Protein AF-A0A2W6W7S1-F1 (afdb_monomer_lite)

Foldseek 3Di:
DPDQDQWDWDWDQDPVQKIKIWIKGAHQAFKKKKKWKWKDWPDTDIDIDIDTHHHGDMDTTDMDIDRNVTKMKIKMWMQIPPPGIDIDMDID

pLDDT: mean 91.94, std 9.78, range [39.38, 98.0]

Sequence (92 aa):
MHEGHAVRLETTTGEDGQVRLSVIGLASARTAISYVLDVTGGSRLRQSGHALLEPGRQATLCTITIDGDRPWTAEIEVRQDGQGSYRITQAG

Structure (mmCIF, N/CA/C/O backbone):
data_AF-A0A2W6W7S1-F1
#
_entry.id   AF-A0A2W6W7S1-F1
#
loop_
_atom_site.group_PDB
_atom_site.id
_atom_site.type_symbol
_atom_site.label_atom_id
_atom_site.label_alt_id
_atom_site.label_comp_id
_atom_site.label_asym_id
_atom_site.label_entity_id
_atom_site.label_seq_id
_atom_site.pdbx_PDB_ins_code
_atom_site.Cartn_x
_atom_site.Cartn_y
_atom_site.Cartn_z
_atom_site.occupancy
_atom_site.B_iso_or_equiv
_atom_site.auth_seq_id
_atom_site.auth_comp_id
_atom_site.auth_asym_id
_atom_site.auth_atom_id
_atom_site.pdbx_PDB_model_num
ATOM 1 N N . MET A 1 1 ? -8.147 16.551 7.762 1.00 39.38 1 MET A N 1
ATOM 2 C CA . MET A 1 1 ? -8.845 15.262 7.928 1.00 39.38 1 MET A CA 1
ATOM 3 C C . MET A 1 1 ? -8.544 14.461 6.674 1.00 39.38 1 MET A C 1
ATOM 5 O O . MET A 1 1 ? -9.140 14.757 5.653 1.00 39.38 1 MET A O 1
ATOM 9 N N . HIS A 1 2 ? -7.520 13.602 6.690 1.00 43.25 2 HIS A N 1
ATOM 10 C CA . HIS A 1 2 ? -7.276 12.709 5.552 1.00 43.25 2 HIS A CA 1
ATOM 11 C C . HIS A 1 2 ? -8.289 11.564 5.631 1.00 43.25 2 HIS A C 1
ATOM 13 O O . HIS A 1 2 ? -8.575 11.072 6.721 1.00 43.25 2 HIS A O 1
ATOM 19 N N . GLU A 1 3 ? -8.890 11.269 4.487 1.00 53.75 3 GLU A N 1
ATOM 20 C CA . GLU A 1 3 ? -10.072 10.436 4.276 1.00 53.75 3 GLU A CA 1
ATOM 21 C C . GLU A 1 3 ? -9.975 9.048 4.926 1.00 53.75 3 GLU A C 1
ATOM 23 O O . GLU A 1 3 ? -8.893 8.479 5.052 1.00 53.75 3 GLU A O 1
ATOM 28 N N . GLY A 1 4 ? -11.126 8.513 5.351 1.00 72.25 4 GLY A N 1
ATOM 29 C CA . GLY A 1 4 ? -11.285 7.294 6.156 1.00 72.25 4 GLY A CA 1
ATOM 30 C C . GLY A 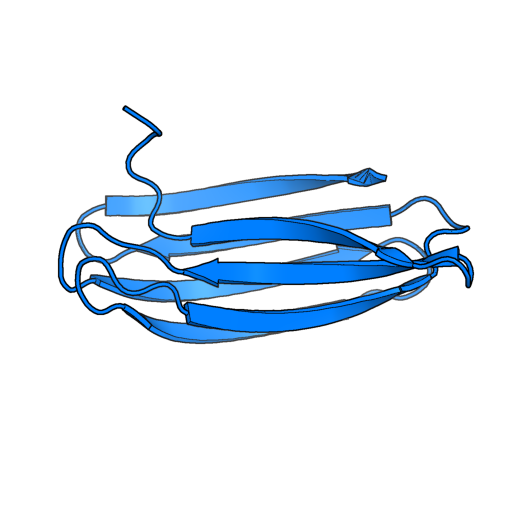1 4 ? -10.923 5.969 5.474 1.00 72.25 4 GLY A C 1
ATOM 31 O O . GLY A 1 4 ? -11.619 4.983 5.681 1.00 72.25 4 GLY A O 1
ATOM 32 N N . HIS A 1 5 ? -9.875 5.923 4.654 1.00 88.88 5 HIS A N 1
ATOM 33 C CA . HIS A 1 5 ? -9.321 4.684 4.112 1.00 88.88 5 HIS A CA 1
ATOM 34 C C . HIS A 1 5 ? -8.210 4.169 5.025 1.00 88.88 5 HIS A C 1
ATOM 36 O O . HIS A 1 5 ? -7.211 4.850 5.251 1.00 88.88 5 HIS A O 1
ATOM 42 N N . ALA A 1 6 ? -8.362 2.942 5.525 1.00 93.06 6 ALA A N 1
ATOM 43 C CA . ALA A 1 6 ? -7.397 2.341 6.4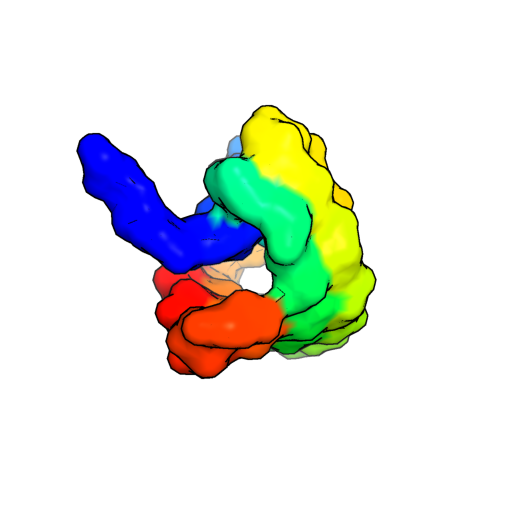42 1.00 93.06 6 ALA A CA 1
ATOM 44 C C . ALA A 1 6 ? -6.089 1.883 5.772 1.00 93.06 6 ALA A C 1
ATOM 46 O O . ALA A 1 6 ? -5.169 1.432 6.449 1.00 93.06 6 ALA A O 1
ATOM 47 N N . VAL A 1 7 ? -6.008 1.948 4.444 1.00 95.88 7 VAL A N 1
ATOM 48 C CA . VAL A 1 7 ? -4.866 1.499 3.641 1.00 95.88 7 VAL A CA 1
ATOM 49 C C . VAL A 1 7 ? -4.529 2.556 2.605 1.00 95.88 7 VAL A C 1
ATOM 51 O O . VAL A 1 7 ? -5.432 3.099 1.972 1.00 95.88 7 VAL A O 1
ATOM 54 N N . ARG A 1 8 ? -3.233 2.785 2.395 1.00 95.50 8 ARG A N 1
ATOM 55 C CA . ARG A 1 8 ? -2.676 3.617 1.326 1.00 95.50 8 ARG A CA 1
ATOM 56 C C . ARG A 1 8 ? -1.498 2.923 0.646 1.00 95.50 8 ARG A C 1
ATOM 58 O O . ARG A 1 8 ? -0.874 2.037 1.231 1.00 95.50 8 ARG A O 1
ATOM 65 N N . LEU A 1 9 ? -1.188 3.352 -0.572 1.00 95.38 9 LEU A N 1
ATOM 66 C CA . LEU A 1 9 ? 0.051 2.993 -1.257 1.00 95.38 9 LEU A CA 1
ATOM 67 C C . LEU A 1 9 ? 1.091 4.088 -1.028 1.00 95.38 9 LEU A C 1
ATOM 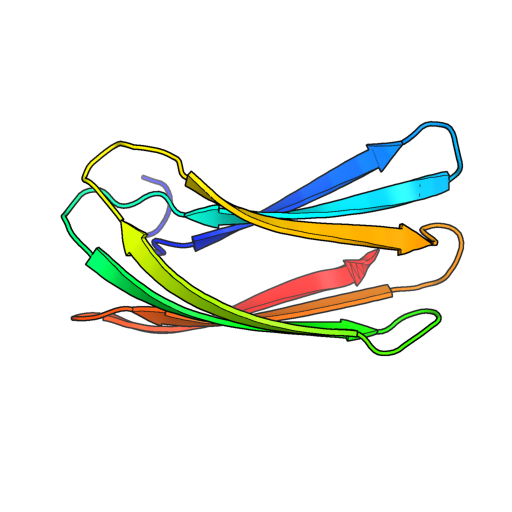69 O O . LEU A 1 9 ? 0.793 5.274 -1.146 1.00 95.38 9 LEU A O 1
ATOM 73 N N . GLU A 1 10 ? 2.305 3.679 -0.684 1.00 95.81 10 GLU A N 1
ATOM 74 C CA . GLU A 1 10 ? 3.486 4.533 -0.684 1.00 95.81 10 GLU A CA 1
ATOM 75 C C . GLU A 1 10 ? 4.451 4.076 -1.769 1.00 95.81 10 GLU A C 1
ATOM 77 O O . GLU A 1 10 ? 4.562 2.886 -2.073 1.00 95.81 10 GLU A O 1
ATOM 82 N N . THR A 1 11 ? 5.167 5.032 -2.349 1.00 94.50 11 THR A N 1
ATOM 83 C CA . THR A 1 11 ? 6.146 4.772 -3.401 1.00 94.50 11 THR A CA 1
ATOM 84 C C . THR A 1 11 ? 7.430 5.504 -3.097 1.00 94.50 11 THR A C 1
ATOM 86 O O . THR A 1 11 ? 7.419 6.667 -2.696 1.00 94.50 11 THR A O 1
ATOM 89 N N . THR A 1 12 ? 8.547 4.818 -3.286 1.00 94.62 12 THR A N 1
ATOM 90 C CA . THR A 1 12 ? 9.874 5.408 -3.156 1.00 94.62 12 THR A CA 1
ATOM 91 C C . THR A 1 12 ? 10.722 4.947 -4.325 1.00 94.62 12 THR A C 1
ATOM 93 O O . THR A 1 12 ? 10.893 3.745 -4.525 1.00 94.62 12 THR A O 1
ATOM 96 N N . THR A 1 13 ? 11.244 5.899 -5.090 1.00 91.44 13 THR A N 1
ATOM 97 C CA . THR A 1 13 ? 12.194 5.629 -6.169 1.00 91.44 13 THR A CA 1
ATOM 98 C C . THR A 1 13 ? 13.598 5.600 -5.577 1.00 91.44 13 THR A C 1
ATOM 100 O O . THR A 1 13 ? 14.004 6.548 -4.905 1.00 91.44 13 THR A O 1
ATOM 103 N N . GLY A 1 14 ? 14.305 4.489 -5.766 1.00 86.94 14 GLY A N 1
ATOM 104 C CA . GLY A 1 14 ? 15.715 4.359 -5.416 1.00 86.94 14 GLY A CA 1
ATOM 105 C C . GLY A 1 14 ? 16.620 4.950 -6.496 1.00 86.94 14 GLY A C 1
ATOM 106 O O . GLY A 1 14 ? 16.195 5.157 -7.630 1.00 86.94 14 GLY A O 1
ATOM 107 N N . GLU A 1 15 ? 17.884 5.193 -6.150 1.00 86.38 15 GLU A N 1
ATOM 108 C CA . GLU A 1 15 ? 18.887 5.729 -7.085 1.00 86.38 15 GLU A CA 1
ATOM 109 C C . GLU A 1 15 ? 19.221 4.744 -8.222 1.00 86.38 15 GLU A C 1
ATOM 111 O O . GLU A 1 15 ? 19.633 5.164 -9.298 1.00 86.38 15 GLU A O 1
ATOM 116 N N . ASP A 1 16 ? 18.960 3.448 -8.024 1.00 86.69 16 ASP A N 1
ATOM 117 C CA . ASP A 1 16 ? 19.202 2.373 -8.998 1.00 86.69 16 ASP A CA 1
ATOM 118 C C . ASP A 1 16 ? 18.080 2.204 -10.049 1.00 86.69 16 ASP A C 1
ATOM 120 O O . ASP A 1 16 ? 17.980 1.147 -10.671 1.00 86.69 16 ASP A O 1
ATOM 124 N N . GLY A 1 17 ? 17.165 3.172 -10.189 1.00 87.44 17 GLY A N 1
ATOM 125 C CA . GLY A 1 17 ? 16.007 3.082 -11.101 1.00 87.44 17 GLY A CA 1
ATOM 126 C C . GLY A 1 17 ? 14.888 2.146 -10.618 1.00 87.44 17 GLY A C 1
ATOM 127 O O . GLY A 1 17 ? 13.848 2.003 -11.257 1.00 87.44 17 GLY A O 1
ATOM 128 N N . GLN A 1 18 ? 15.053 1.517 -9.451 1.00 92.19 18 GLN A N 1
ATOM 129 C CA . GLN A 1 18 ? 14.030 0.662 -8.853 1.00 92.19 18 GLN A CA 1
ATOM 130 C C . GLN A 1 18 ? 12.967 1.480 -8.121 1.00 92.19 18 GLN A C 1
ATOM 132 O O . GLN A 1 18 ? 13.269 2.415 -7.378 1.00 92.19 18 GLN A O 1
ATOM 137 N N . VAL A 1 19 ? 11.712 1.063 -8.248 1.00 93.75 19 VAL A N 1
ATOM 138 C CA . VAL A 1 19 ? 10.588 1.635 -7.508 1.00 93.75 19 VAL A CA 1
ATOM 139 C C . VAL A 1 19 ? 10.133 0.649 -6.440 1.00 93.75 19 VAL A C 1
ATOM 141 O O . VAL A 1 19 ? 9.760 -0.490 -6.725 1.00 93.75 19 VAL A O 1
ATOM 144 N N . ARG A 1 20 ? 10.140 1.094 -5.183 1.00 95.06 20 ARG A N 1
ATOM 145 C CA . ARG A 1 20 ? 9.578 0.355 -4.053 1.00 95.06 20 ARG A CA 1
ATOM 146 C C . ARG A 1 20 ? 8.143 0.804 -3.812 1.00 95.06 20 ARG A C 1
ATOM 148 O O . ARG A 1 20 ? 7.911 1.960 -3.467 1.00 95.06 20 ARG A O 1
ATOM 155 N N . LEU A 1 21 ? 7.201 -0.128 -3.918 1.00 95.38 21 LEU A N 1
ATOM 156 C CA . LEU A 1 21 ? 5.799 0.064 -3.555 1.00 95.38 21 LEU A CA 1
ATOM 157 C C . LEU A 1 21 ? 5.536 -0.579 -2.196 1.00 95.38 21 LEU A C 1
ATOM 159 O O . LEU A 1 21 ? 5.864 -1.748 -1.983 1.00 95.38 21 LEU A O 1
ATOM 163 N N . SER A 1 22 ? 4.932 0.175 -1.281 1.00 96.75 22 SER A N 1
ATOM 164 C CA . SER A 1 22 ? 4.558 -0.311 0.048 1.00 96.75 22 SER A CA 1
ATOM 165 C C . SER A 1 22 ? 3.068 -0.128 0.292 1.00 96.75 22 SER A C 1
ATOM 167 O O . SER A 1 22 ? 2.532 0.967 0.145 1.00 96.75 22 SER A O 1
ATOM 169 N N . VAL A 1 23 ? 2.400 -1.204 0.697 1.00 97.31 23 VAL A N 1
ATOM 170 C CA . VAL A 1 23 ? 1.016 -1.159 1.169 1.00 97.31 23 VAL A CA 1
ATOM 171 C C . VAL A 1 23 ? 1.049 -0.844 2.656 1.00 97.31 23 VAL A C 1
ATOM 173 O O . VAL A 1 23 ? 1.538 -1.649 3.452 1.00 97.31 23 VAL A O 1
ATOM 176 N N . ILE A 1 24 ? 0.538 0.321 3.034 1.00 97.62 24 ILE A N 1
ATOM 177 C CA . ILE A 1 24 ? 0.581 0.820 4.406 1.00 97.62 24 ILE A CA 1
ATOM 178 C C . ILE A 1 24 ? -0.819 0.824 4.992 1.00 97.62 24 ILE A C 1
ATOM 180 O O . ILE A 1 24 ? -1.710 1.483 4.463 1.00 97.62 24 ILE A O 1
ATOM 184 N N . GLY A 1 25 ? -0.996 0.114 6.101 1.00 96.56 25 GLY A N 1
ATOM 185 C CA . GLY A 1 25 ? -2.202 0.145 6.915 1.00 96.56 25 GLY A CA 1
ATOM 186 C C . GLY A 1 25 ? -2.079 1.149 8.060 1.00 96.56 25 GLY A C 1
ATOM 187 O O . GLY A 1 25 ? -1.082 1.147 8.782 1.00 96.56 25 GLY A O 1
ATOM 188 N N . LEU A 1 26 ? -3.093 1.988 8.245 1.00 95.69 26 LEU A N 1
ATOM 189 C CA . LEU A 1 26 ? -3.266 2.870 9.396 1.00 95.69 26 LEU A CA 1
ATOM 190 C C . LEU A 1 26 ? -4.760 3.143 9.586 1.00 95.69 26 LEU A C 1
ATOM 192 O O . LEU A 1 26 ? -5.405 3.690 8.698 1.00 95.69 26 LEU A O 1
ATOM 196 N N . ALA A 1 27 ? -5.302 2.806 10.754 1.00 93.50 27 ALA A N 1
ATOM 197 C CA . ALA A 1 27 ? -6.711 3.014 11.073 1.00 93.50 27 ALA A CA 1
ATOM 198 C C . ALA A 1 27 ? -6.874 3.772 12.397 1.00 93.50 27 ALA A C 1
ATOM 200 O O . ALA A 1 27 ? -6.063 3.630 13.311 1.00 93.50 27 ALA A O 1
ATOM 201 N N . SER A 1 28 ? -7.940 4.566 12.526 1.00 91.50 28 SER A N 1
ATOM 202 C CA . SER A 1 28 ? -8.291 5.246 13.787 1.00 91.50 28 SER A CA 1
ATOM 203 C C . SER A 1 28 ? -8.986 4.328 14.798 1.00 91.50 28 SER A C 1
ATOM 205 O O . SER A 1 28 ? -9.101 4.680 15.968 1.00 91.50 28 SER A O 1
ATOM 207 N N . ALA A 1 29 ? -9.444 3.160 14.353 1.00 92.56 29 ALA A N 1
ATOM 208 C CA . ALA A 1 29 ? -10.077 2.128 15.162 1.00 92.56 29 ALA A CA 1
ATOM 209 C C . ALA A 1 29 ? -9.485 0.759 14.805 1.00 92.56 29 ALA A C 1
ATOM 211 O O . ALA A 1 29 ? -8.721 0.633 13.847 1.00 92.56 29 ALA A O 1
ATOM 212 N N . ARG A 1 30 ? -9.823 -0.264 15.595 1.00 94.81 30 ARG A N 1
ATOM 213 C CA . ARG A 1 30 ? -9.389 -1.631 15.321 1.00 94.81 30 ARG A CA 1
ATOM 214 C C . ARG A 1 30 ? -10.159 -2.150 14.115 1.00 94.81 30 ARG A C 1
ATOM 216 O O . ARG A 1 30 ? -11.374 -2.307 14.202 1.00 94.81 30 ARG A O 1
ATOM 223 N N . THR A 1 31 ? -9.457 -2.421 13.021 1.00 95.31 31 THR A N 1
ATOM 224 C CA . THR A 1 31 ? -10.097 -2.668 11.725 1.00 95.31 31 THR A CA 1
ATOM 225 C C . THR A 1 31 ? -9.492 -3.886 11.051 1.00 95.31 31 THR A C 1
ATOM 227 O O . THR A 1 31 ? -8.289 -3.932 10.791 1.00 95.31 31 THR A O 1
ATOM 230 N N . ALA A 1 32 ? -10.330 -4.878 10.752 1.00 96.94 32 ALA A N 1
ATOM 231 C CA . ALA A 1 32 ? -9.933 -5.997 9.912 1.00 96.94 32 ALA A CA 1
ATOM 232 C C . ALA A 1 32 ? -9.961 -5.569 8.442 1.00 96.94 32 ALA A C 1
ATOM 234 O O . ALA A 1 32 ? -10.914 -4.937 7.978 1.00 96.94 32 ALA A O 1
ATOM 235 N N . ILE A 1 33 ? -8.912 -5.924 7.710 1.00 97.25 33 ILE A N 1
ATOM 236 C CA . ILE A 1 33 ? -8.804 -5.656 6.282 1.00 97.25 33 ILE A CA 1
ATOM 237 C C . ILE A 1 33 ? -8.377 -6.907 5.518 1.00 97.25 33 ILE A C 1
ATOM 239 O O . ILE A 1 33 ? -7.659 -7.774 6.023 1.00 97.25 33 ILE A O 1
ATOM 243 N N . SER A 1 34 ? -8.763 -6.955 4.251 1.00 97.69 34 SER A N 1
ATOM 244 C CA . SER A 1 34 ? -8.117 -7.796 3.248 1.00 97.69 34 SER A CA 1
ATOM 245 C C . SER A 1 34 ? -7.826 -6.964 2.012 1.00 97.69 34 SER A C 1
ATOM 247 O O . SER A 1 34 ? -8.538 -6.001 1.733 1.00 97.69 34 SER A O 1
ATOM 249 N N . TYR A 1 35 ? -6.763 -7.295 1.293 1.00 97.56 35 TYR A N 1
ATOM 250 C CA . TYR A 1 35 ? -6.379 -6.557 0.100 1.00 97.56 35 TYR A CA 1
ATOM 251 C C . TYR A 1 35 ? -5.839 -7.473 -0.989 1.00 97.56 35 TYR A C 1
ATOM 253 O O . TYR A 1 35 ? -5.320 -8.559 -0.716 1.00 97.56 35 TYR A O 1
ATOM 261 N N . VAL A 1 36 ? -5.940 -6.995 -2.22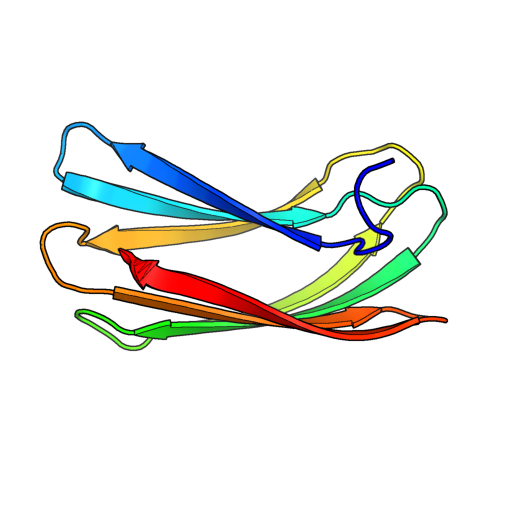5 1.00 98.00 36 VAL A N 1
ATOM 262 C CA . VAL A 1 36 ? -5.307 -7.568 -3.409 1.00 98.00 36 VAL A CA 1
ATOM 263 C C . VAL A 1 36 ? -4.604 -6.440 -4.150 1.00 98.00 36 VAL A C 1
ATOM 265 O O . VAL A 1 36 ? -5.251 -5.484 -4.556 1.00 98.00 36 VAL A O 1
ATOM 268 N N . LEU A 1 37 ? -3.290 -6.554 -4.293 1.00 97.56 37 LEU A N 1
ATOM 269 C CA . LEU A 1 37 ? -2.422 -5.674 -5.060 1.00 97.56 37 LEU A CA 1
ATOM 270 C C . LEU A 1 37 ? -2.064 -6.357 -6.385 1.00 97.56 37 LEU A C 1
ATOM 272 O O . LEU A 1 37 ? -1.418 -7.405 -6.387 1.00 97.56 37 LEU A O 1
ATOM 276 N N . ASP A 1 38 ? -2.446 -5.748 -7.499 1.00 97.38 38 ASP A N 1
ATOM 277 C CA . ASP A 1 38 ? -2.059 -6.116 -8.857 1.00 97.38 38 ASP A CA 1
ATOM 278 C C . ASP A 1 38 ? -1.107 -5.037 -9.402 1.00 97.38 38 ASP A C 1
ATOM 280 O O . ASP A 1 38 ? -1.437 -3.854 -9.409 1.00 97.38 38 ASP A O 1
ATOM 284 N N . VAL A 1 39 ? 0.082 -5.431 -9.862 1.00 96.06 39 VAL A N 1
ATOM 285 C CA . VAL A 1 39 ? 1.070 -4.524 -10.464 1.00 96.06 39 VAL A CA 1
ATOM 286 C C . VAL A 1 39 ? 1.462 -5.001 -11.854 1.00 96.06 39 VAL A C 1
ATOM 288 O O . VAL A 1 39 ? 1.736 -6.183 -12.069 1.00 96.06 39 VAL A O 1
ATOM 291 N N . THR A 1 40 ? 1.495 -4.071 -12.803 1.00 93.25 40 THR A N 1
ATOM 292 C CA . THR A 1 40 ? 1.838 -4.278 -14.216 1.00 93.25 40 THR A CA 1
ATOM 293 C C . THR A 1 40 ? 2.904 -3.275 -14.651 1.00 93.25 40 THR A C 1
ATOM 295 O O . THR A 1 40 ? 2.841 -2.140 -14.206 1.00 93.25 40 THR A O 1
ATOM 298 N N . GLY A 1 41 ? 3.839 -3.647 -15.534 1.00 80.56 41 GLY A N 1
ATOM 299 C CA . GLY A 1 41 ? 4.788 -2.694 -16.148 1.00 80.56 41 GLY A CA 1
ATOM 300 C C . GLY A 1 41 ? 6.001 -3.326 -16.843 1.00 80.56 41 GLY A C 1
ATOM 301 O O . GLY A 1 41 ? 6.421 -2.906 -17.917 1.00 80.56 41 GLY A O 1
ATOM 302 N N . GLY A 1 42 ? 6.495 -4.439 -16.300 1.00 78.38 42 GLY A N 1
ATOM 303 C CA . GLY A 1 42 ? 7.487 -5.308 -16.959 1.00 78.38 42 GLY A CA 1
ATOM 304 C C . GLY A 1 42 ? 7.158 -6.789 -16.786 1.00 78.38 42 GLY A C 1
ATOM 305 O O . GLY A 1 42 ? 7.188 -7.562 -17.739 1.00 78.38 42 GLY A O 1
ATOM 306 N N . SER A 1 43 ? 6.723 -7.139 -15.579 1.00 79.81 43 SER A N 1
ATOM 307 C CA . SER A 1 43 ? 6.092 -8.409 -15.234 1.00 79.81 43 SER A CA 1
ATOM 308 C C . SER A 1 43 ? 4.779 -8.114 -14.522 1.00 79.81 43 SER A C 1
ATOM 310 O O . SER A 1 43 ? 4.626 -7.053 -13.912 1.00 79.81 43 SER A O 1
ATOM 312 N N . ARG A 1 44 ? 3.820 -9.040 -14.593 1.00 89.25 44 ARG A N 1
ATOM 313 C CA . ARG A 1 44 ? 2.604 -8.947 -13.785 1.00 89.25 44 ARG A CA 1
ATOM 314 C C . ARG A 1 44 ? 2.864 -9.577 -12.422 1.00 89.25 44 ARG A C 1
ATOM 316 O O . ARG A 1 44 ? 3.182 -10.761 -12.351 1.00 89.25 44 ARG A O 1
ATOM 323 N N . LEU A 1 45 ? 2.689 -8.801 -11.361 1.00 93.69 45 LEU A N 1
ATOM 324 C CA . LEU A 1 45 ? 2.733 -9.279 -9.985 1.00 93.69 45 LEU A CA 1
ATOM 325 C C . LEU A 1 45 ? 1.340 -9.170 -9.376 1.00 93.69 45 LEU A C 1
ATOM 327 O O . LEU A 1 45 ? 0.664 -8.161 -9.543 1.00 93.69 45 LEU A O 1
ATOM 331 N 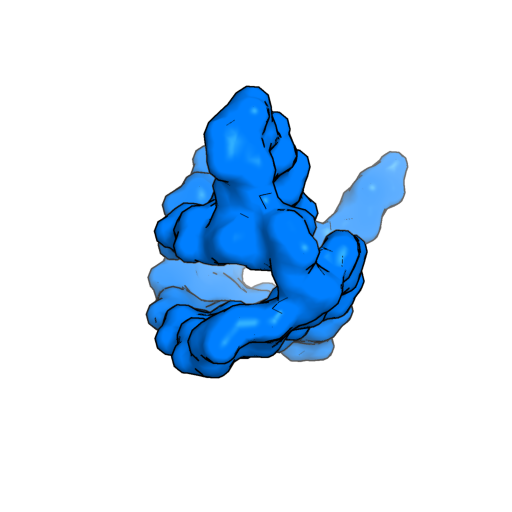N . ARG A 1 46 ? 0.925 -10.200 -8.642 1.00 95.69 46 ARG A N 1
ATOM 332 C CA . ARG A 1 46 ? -0.287 -10.159 -7.829 1.00 95.69 46 ARG A CA 1
ATOM 333 C C . ARG A 1 46 ? 0.040 -10.624 -6.422 1.00 95.69 46 ARG A C 1
ATOM 335 O O . ARG A 1 46 ? 0.660 -11.673 -6.251 1.00 95.69 46 ARG A O 1
ATOM 342 N N . GLN A 1 47 ? -0.338 -9.834 -5.429 1.00 96.31 47 GLN A N 1
ATOM 343 C CA . GLN A 1 47 ? -0.153 -10.116 -4.010 1.00 96.31 47 GLN A CA 1
ATOM 344 C C . GLN A 1 47 ? -1.470 -9.891 -3.286 1.00 96.31 47 GLN A C 1
ATOM 346 O O . GLN A 1 47 ? -2.216 -8.978 -3.613 1.00 96.31 47 GLN A O 1
ATOM 351 N N . SER A 1 48 ? -1.767 -10.713 -2.294 1.00 96.81 48 SER A N 1
ATOM 352 C CA . SER A 1 48 ? -2.963 -10.548 -1.475 1.00 96.81 48 SER A CA 1
ATOM 353 C C . SER A 1 48 ? -2.628 -10.797 -0.021 1.00 96.81 48 SER A C 1
ATOM 355 O O . SER A 1 48 ? -1.798 -11.655 0.277 1.00 96.81 48 SER A O 1
ATOM 357 N N . GLY A 1 49 ? -3.308 -10.101 0.878 1.00 96.75 49 GLY A N 1
ATOM 358 C CA . GLY A 1 49 ? -3.089 -10.258 2.306 1.00 96.75 49 GLY A CA 1
ATOM 359 C C . GLY A 1 49 ? -4.331 -9.952 3.122 1.00 96.75 49 GLY A C 1
ATOM 360 O O . GLY A 1 49 ? -5.291 -9.350 2.645 1.00 96.75 49 GLY A O 1
ATOM 361 N N . HIS A 1 50 ? -4.292 -10.382 4.374 1.00 97.25 50 HIS A N 1
ATOM 362 C CA . HIS A 1 50 ? -5.253 -10.022 5.404 1.00 97.25 50 HIS A CA 1
ATOM 363 C C . HIS A 1 50 ? -4.482 -9.489 6.606 1.00 97.25 50 HIS A C 1
ATOM 365 O O . HIS A 1 50 ? -3.379 -9.952 6.895 1.00 97.25 50 HIS A O 1
ATOM 371 N N . ALA A 1 51 ? -5.045 -8.503 7.291 1.00 96.81 51 ALA A N 1
ATOM 372 C CA . ALA A 1 51 ? -4.436 -7.951 8.488 1.00 96.81 51 ALA A CA 1
ATOM 373 C C . ALA A 1 51 ? -5.494 -7.392 9.430 1.00 96.81 51 ALA A C 1
ATOM 375 O O . ALA A 1 51 ? -6.580 -6.986 9.016 1.00 96.81 51 ALA A O 1
ATOM 376 N N . LEU A 1 52 ? -5.137 -7.350 10.707 1.00 97.44 52 LEU A N 1
ATOM 377 C CA . LEU A 1 52 ? -5.873 -6.619 11.719 1.00 97.44 52 LEU A CA 1
ATOM 378 C C . LEU A 1 52 ? -5.063 -5.379 12.082 1.00 97.44 52 LEU A C 1
ATOM 380 O O . LEU A 1 52 ? -3.937 -5.493 12.567 1.00 97.44 52 LEU A O 1
ATOM 384 N N . LEU A 1 53 ? -5.617 -4.207 11.792 1.00 96.19 53 LEU A N 1
ATOM 385 C CA . LEU A 1 53 ? -4.985 -2.931 12.089 1.00 96.19 53 LEU A CA 1
ATOM 386 C C . LEU A 1 53 ? -5.348 -2.506 13.503 1.00 96.19 53 LEU A C 1
ATOM 388 O O . LEU A 1 53 ? -6.519 -2.519 13.885 1.00 96.19 53 LEU A O 1
ATOM 392 N N . GLU A 1 54 ? -4.332 -2.109 14.260 1.00 95.94 54 GLU A N 1
ATOM 393 C CA . GLU A 1 54 ? -4.507 -1.565 15.599 1.00 95.94 54 GLU A CA 1
ATOM 394 C C . GLU A 1 54 ? -4.660 -0.033 15.528 1.00 95.94 54 GLU A C 1
ATOM 396 O O . GLU A 1 54 ? -4.008 0.609 14.693 1.00 95.94 54 GLU A O 1
ATOM 401 N N . PRO A 1 55 ? -5.495 0.576 16.393 1.00 95.19 55 PRO A N 1
ATOM 402 C CA . PRO A 1 55 ? -5.756 2.013 16.364 1.00 95.19 55 PRO A CA 1
ATOM 403 C C . PRO A 1 55 ? -4.474 2.850 16.453 1.00 95.19 55 PRO A C 1
ATOM 405 O O . PRO A 1 55 ? -3.662 2.671 17.359 1.00 95.19 55 PRO A O 1
ATOM 408 N N . GLY A 1 56 ? -4.299 3.786 15.520 1.00 94.69 56 GLY A N 1
ATOM 409 C CA . GLY A 1 56 ? -3.183 4.737 15.503 1.00 94.69 56 GLY A CA 1
ATOM 410 C C . GLY A 1 56 ? -1.813 4.126 15.197 1.00 94.69 56 GLY A C 1
ATOM 411 O O . GLY A 1 56 ? -0.818 4.851 15.195 1.00 94.69 56 GLY A O 1
ATOM 412 N N . ARG A 1 57 ? -1.732 2.818 14.920 1.00 95.31 57 ARG A N 1
ATOM 413 C CA . ARG A 1 57 ? -0.475 2.136 14.614 1.00 95.31 57 ARG A CA 1
ATOM 414 C C . ARG A 1 57 ? -0.336 1.916 13.116 1.00 95.31 57 ARG A C 1
ATOM 416 O O . ARG A 1 57 ? -1.120 1.193 12.508 1.00 95.31 57 ARG A O 1
ATOM 423 N N . GLN A 1 58 ? 0.714 2.495 12.540 1.00 96.06 58 GLN A N 1
ATOM 424 C CA . GLN A 1 58 ? 1.079 2.213 11.159 1.00 96.06 58 GLN A CA 1
ATOM 425 C C . GLN A 1 58 ? 1.673 0.800 11.042 1.00 96.06 58 GLN A C 1
ATOM 427 O O . GLN A 1 58 ? 2.515 0.405 11.853 1.00 96.06 58 GLN A O 1
ATOM 432 N N . ALA A 1 59 ? 1.259 0.061 10.015 1.00 95.44 59 ALA A N 1
ATOM 433 C CA . ALA A 1 59 ? 1.788 -1.252 9.669 1.00 95.44 59 ALA A CA 1
ATOM 434 C C . ALA A 1 59 ? 2.107 -1.334 8.171 1.00 95.44 59 ALA A C 1
ATOM 436 O O . ALA A 1 59 ? 1.285 -0.964 7.335 1.00 95.44 59 ALA A O 1
ATOM 437 N N . THR A 1 60 ? 3.280 -1.864 7.828 1.00 97.12 60 THR A N 1
ATOM 438 C CA . THR A 1 60 ? 3.607 -2.223 6.443 1.00 97.12 60 THR A CA 1
ATOM 439 C C . THR A 1 60 ? 3.079 -3.623 6.167 1.00 97.12 60 THR A C 1
ATOM 441 O O . THR A 1 60 ? 3.505 -4.588 6.796 1.00 97.12 60 THR A O 1
ATOM 444 N N . LEU A 1 61 ? 2.124 -3.726 5.247 1.00 96.69 61 LEU A N 1
ATOM 445 C CA . LEU A 1 61 ? 1.392 -4.957 4.946 1.00 96.69 61 LEU A CA 1
ATOM 446 C C . LEU A 1 61 ? 2.041 -5.763 3.824 1.00 96.69 61 LEU A C 1
ATOM 448 O O . LEU A 1 61 ? 1.970 -6.989 3.816 1.00 96.69 61 LEU A O 1
ATOM 452 N N . CYS A 1 62 ? 2.644 -5.063 2.868 1.00 95.69 62 CYS A N 1
ATOM 453 C CA . CYS A 1 62 ? 3.362 -5.632 1.740 1.00 95.69 62 CYS A CA 1
ATOM 454 C C . CYS A 1 62 ? 4.396 -4.619 1.263 1.00 95.69 62 CYS A C 1
ATOM 456 O O . CYS A 1 62 ? 4.138 -3.413 1.278 1.00 95.69 62 CYS A O 1
ATOM 458 N N . THR A 1 63 ? 5.536 -5.117 0.803 1.00 95.38 63 THR A N 1
ATOM 459 C CA . THR A 1 63 ? 6.519 -4.323 0.078 1.00 95.38 63 THR A CA 1
ATOM 460 C C . THR A 1 63 ? 6.960 -5.113 -1.134 1.00 95.38 63 THR A C 1
ATOM 462 O O . THR A 1 63 ? 7.337 -6.278 -1.017 1.00 95.38 63 THR A O 1
ATOM 465 N N . ILE A 1 64 ? 6.914 -4.469 -2.292 1.00 93.81 64 ILE A N 1
ATOM 466 C CA . ILE A 1 64 ? 7.387 -5.028 -3.552 1.00 93.81 64 ILE A CA 1
ATOM 467 C C . ILE A 1 64 ? 8.336 -4.028 -4.195 1.00 93.81 64 ILE A C 1
ATOM 469 O O . ILE A 1 64 ? 8.202 -2.815 -4.018 1.00 93.81 64 ILE A O 1
ATOM 473 N N . THR A 1 65 ? 9.284 -4.552 -4.954 1.00 93.25 65 THR A N 1
ATOM 474 C CA . THR A 1 65 ? 10.195 -3.745 -5.753 1.00 93.25 65 THR A CA 1
ATOM 475 C C . THR A 1 65 ? 9.957 -4.079 -7.213 1.00 93.25 65 THR A C 1
ATOM 477 O O . THR A 1 65 ? 9.892 -5.256 -7.574 1.00 93.25 65 THR A O 1
ATOM 480 N N . ILE A 1 66 ? 9.802 -3.050 -8.034 1.00 92.62 66 ILE A N 1
ATOM 481 C CA . ILE A 1 66 ? 9.632 -3.158 -9.478 1.00 92.62 66 ILE A CA 1
ATOM 482 C C . ILE A 1 66 ? 10.698 -2.328 -10.191 1.00 92.62 66 ILE A C 1
ATOM 484 O O . ILE A 1 66 ? 11.300 -1.427 -9.608 1.00 92.62 66 ILE A O 1
ATOM 488 N N . ASP A 1 67 ? 10.926 -2.662 -11.454 1.00 91.25 67 ASP A N 1
ATOM 489 C CA . ASP A 1 67 ? 11.715 -1.845 -12.370 1.00 91.25 67 ASP A CA 1
ATOM 490 C C . ASP A 1 67 ? 10.941 -0.550 -12.671 1.00 91.25 67 ASP A C 1
ATOM 492 O O . ASP A 1 67 ? 9.813 -0.613 -13.165 1.00 91.25 67 ASP A O 1
ATOM 496 N N . GLY A 1 68 ? 11.516 0.596 -12.300 1.00 89.69 68 GLY A N 1
ATOM 497 C CA . GLY A 1 68 ? 10.932 1.921 -12.497 1.00 89.69 68 GLY A CA 1
ATOM 498 C C . GLY A 1 68 ? 11.293 2.565 -13.832 1.00 89.69 68 GLY A C 1
ATOM 499 O O . GLY A 1 68 ? 10.698 3.581 -14.175 1.00 89.69 68 GLY A O 1
ATOM 500 N N . ASP A 1 69 ? 12.210 1.973 -14.603 1.00 89.38 69 ASP A N 1
ATOM 501 C CA . ASP A 1 69 ? 12.605 2.484 -15.922 1.00 89.38 69 ASP A CA 1
ATOM 502 C C . ASP A 1 69 ? 11.591 2.109 -17.019 1.00 89.38 69 ASP A C 1
ATOM 504 O O . ASP A 1 69 ? 11.718 2.508 -18.181 1.00 89.38 69 ASP A O 1
ATOM 508 N N . ARG A 1 70 ? 10.558 1.332 -16.668 1.00 88.31 70 ARG A N 1
ATOM 509 C CA . ARG A 1 70 ? 9.438 0.970 -17.542 1.00 88.31 70 ARG A CA 1
ATOM 510 C C . ARG A 1 70 ? 8.128 1.524 -16.986 1.00 88.31 70 ARG A C 1
ATOM 512 O O . ARG A 1 70 ? 7.958 1.508 -15.770 1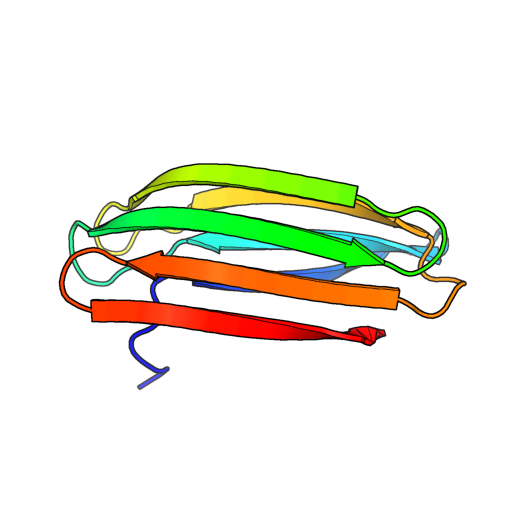.00 88.31 70 ARG A O 1
ATOM 519 N N . PRO A 1 71 ? 7.169 1.912 -17.850 1.00 94.06 71 PRO A N 1
ATOM 520 C CA . PRO A 1 71 ? 5.854 2.350 -17.397 1.00 94.06 71 PRO A CA 1
ATOM 521 C C . PRO A 1 71 ? 5.201 1.283 -16.529 1.00 94.06 71 PRO A C 1
ATOM 523 O O . PRO A 1 71 ? 5.152 0.117 -16.930 1.00 94.06 71 PRO A O 1
ATOM 526 N N . TRP A 1 72 ? 4.666 1.671 -15.377 1.00 94.50 72 TRP A N 1
ATOM 527 C CA . TRP A 1 72 ? 4.011 0.737 -14.472 1.00 94.50 72 TRP A CA 1
ATOM 528 C C . TRP A 1 72 ? 2.688 1.267 -13.927 1.00 94.50 72 TRP A C 1
ATOM 530 O O . TRP A 1 72 ? 2.363 2.451 -13.956 1.00 94.50 72 TRP A O 1
ATOM 540 N N . THR A 1 73 ? 1.864 0.346 -13.445 1.00 96.75 73 THR A N 1
ATOM 541 C CA . THR A 1 73 ? 0.590 0.630 -12.791 1.00 96.75 73 THR A CA 1
ATOM 542 C C . THR A 1 73 ? 0.400 -0.360 -11.658 1.00 96.75 73 THR A C 1
ATOM 544 O O . THR A 1 73 ? 0.559 -1.563 -11.850 1.00 96.75 73 THR A O 1
ATOM 547 N N . ALA A 1 74 ? 0.068 0.150 -10.481 1.00 96.56 74 ALA A N 1
ATOM 548 C CA . ALA A 1 74 ? -0.304 -0.601 -9.299 1.00 96.56 74 ALA A CA 1
ATOM 549 C C . ALA A 1 74 ? -1.768 -0.306 -8.965 1.00 96.56 74 ALA A C 1
ATOM 551 O O . ALA A 1 74 ? -2.152 0.845 -8.768 1.00 96.56 74 ALA A O 1
ATOM 552 N N . GLU A 1 75 ? -2.582 -1.349 -8.890 1.00 97.50 75 GLU A N 1
ATOM 553 C CA . GLU A 1 75 ? -3.967 -1.295 -8.445 1.00 97.50 75 GLU A CA 1
ATOM 554 C C . GLU A 1 75 ? -4.090 -2.117 -7.165 1.00 97.50 75 GLU A C 1
ATOM 556 O O . GLU A 1 75 ? -3.714 -3.286 -7.134 1.00 97.50 75 GLU A O 1
ATOM 561 N N . ILE A 1 76 ? -4.615 -1.517 -6.101 1.00 97.06 76 ILE A N 1
ATOM 562 C CA . ILE A 1 76 ? -4.968 -2.237 -4.883 1.00 97.06 76 ILE A CA 1
ATOM 563 C C . ILE A 1 76 ? -6.466 -2.134 -4.636 1.00 97.06 76 ILE A C 1
ATOM 565 O O . ILE A 1 76 ? -7.025 -1.043 -4.544 1.00 97.06 76 ILE A O 1
ATOM 569 N N . GLU A 1 77 ? -7.112 -3.284 -4.502 1.00 97.81 77 GLU A N 1
ATOM 570 C CA . GLU A 1 77 ? -8.469 -3.400 -3.984 1.00 97.81 77 GLU A CA 1
ATOM 571 C C . GLU A 1 77 ? -8.392 -3.773 -2.506 1.00 97.81 77 GLU A C 1
ATOM 573 O O . GLU A 1 77 ? -7.737 -4.748 -2.138 1.00 97.81 77 GLU A O 1
ATOM 578 N N . VAL A 1 78 ? -9.054 -2.996 -1.654 1.00 97.31 78 VAL A N 1
ATOM 579 C CA . VAL A 1 78 ? -9.072 -3.188 -0.204 1.00 97.31 78 VAL A CA 1
ATOM 580 C C . VAL A 1 78 ? -10.506 -3.404 0.232 1.00 97.31 78 VAL A C 1
ATOM 582 O O . VAL A 1 78 ? -11.388 -2.621 -0.107 1.00 97.31 78 VAL A O 1
ATOM 585 N N . ARG A 1 79 ? -10.742 -4.455 1.013 1.00 97.19 79 ARG A N 1
ATOM 586 C CA . ARG A 1 79 ? -11.980 -4.672 1.756 1.00 97.19 79 ARG A CA 1
ATOM 587 C C . ARG A 1 79 ? -11.727 -4.354 3.212 1.00 97.19 79 ARG A C 1
ATOM 589 O O . ARG A 1 79 ? -10.905 -5.008 3.852 1.00 97.19 79 ARG A O 1
ATOM 596 N N . GLN A 1 80 ? -12.448 -3.366 3.710 1.00 94.25 80 GLN A N 1
ATOM 597 C CA . GLN A 1 80 ? -12.374 -2.902 5.079 1.00 94.25 80 GLN A CA 1
ATOM 598 C C . GLN A 1 80 ? -13.659 -3.276 5.810 1.00 94.25 80 GLN A C 1
ATOM 600 O O . GLN A 1 80 ? -14.763 -2.939 5.369 1.00 94.25 80 GLN A O 1
ATOM 605 N N . ASP A 1 81 ? -13.511 -3.966 6.938 1.00 91.06 81 ASP A N 1
ATOM 606 C CA . ASP A 1 81 ? -14.648 -4.308 7.783 1.00 91.06 81 ASP A CA 1
ATOM 607 C C . ASP A 1 81 ? -15.389 -3.038 8.234 1.00 91.06 81 ASP A C 1
ATOM 609 O O . ASP A 1 81 ? -14.773 -2.025 8.577 1.00 91.06 81 ASP A O 1
ATOM 613 N N . GLY A 1 82 ? -16.718 -3.059 8.137 1.00 86.25 82 GLY A N 1
ATOM 614 C CA . GLY A 1 82 ? -17.580 -1.920 8.471 1.00 86.25 82 GLY A CA 1
ATOM 615 C C . GLY A 1 82 ? -17.601 -0.748 7.474 1.00 86.25 82 GLY A C 1
ATOM 616 O O . GLY A 1 82 ? -18.452 0.125 7.624 1.00 86.25 82 GLY A O 1
ATOM 617 N N . GLN A 1 83 ? -16.736 -0.715 6.449 1.00 84.56 83 GLN A N 1
ATOM 618 C CA . GLN A 1 83 ? -16.712 0.357 5.431 1.00 84.56 83 GLN A CA 1
ATOM 619 C C . GLN A 1 83 ? -16.865 -0.118 3.979 1.00 84.56 83 GLN A C 1
ATOM 621 O O . GLN A 1 83 ? -17.132 0.703 3.103 1.00 84.56 83 GLN A O 1
ATOM 626 N N . GLY A 1 84 ? -16.743 -1.419 3.712 1.00 90.50 84 GLY A N 1
ATOM 627 C CA . GLY A 1 84 ? -16.886 -1.978 2.368 1.00 90.50 84 GLY A CA 1
ATOM 628 C C . GLY A 1 84 ? -15.570 -2.009 1.593 1.00 90.50 84 GLY A C 1
ATOM 629 O O . GLY A 1 84 ? -14.488 -2.078 2.178 1.00 90.50 84 GLY A O 1
ATOM 630 N N . SER A 1 85 ? -15.660 -2.039 0.264 1.00 95.44 85 SER A N 1
ATOM 631 C CA . SER A 1 85 ? -14.496 -2.141 -0.617 1.00 95.44 85 SER A CA 1
ATOM 632 C C . SER A 1 85 ? -14.186 -0.831 -1.322 1.00 95.44 85 SER A C 1
ATOM 634 O O . SER A 1 85 ? -15.095 -0.180 -1.833 1.00 95.44 85 SER A O 1
ATOM 636 N N . TYR A 1 86 ? -12.905 -0.508 -1.438 1.00 95.25 86 TYR A N 1
ATOM 637 C CA . TYR A 1 86 ? -12.421 0.618 -2.229 1.00 95.25 86 TYR A CA 1
ATOM 638 C C . TYR A 1 86 ? -11.156 0.236 -2.994 1.00 95.25 86 TYR A C 1
ATOM 640 O O . TYR A 1 86 ? -10.539 -0.805 -2.746 1.00 95.25 86 TYR A O 1
ATOM 648 N N . ARG A 1 87 ? -10.785 1.080 -3.955 1.00 96.50 87 ARG A N 1
ATOM 649 C CA . ARG A 1 87 ? -9.653 0.848 -4.846 1.00 96.50 87 ARG A CA 1
ATOM 650 C C . ARG A 1 87 ? -8.732 2.054 -4.873 1.00 96.50 87 ARG A C 1
ATOM 652 O O . ARG A 1 87 ? -9.203 3.186 -4.911 1.00 96.50 87 ARG A O 1
ATOM 659 N N . ILE A 1 88 ? -7.431 1.794 -4.866 1.00 95.69 88 ILE A N 1
ATOM 660 C CA . ILE A 1 88 ? -6.393 2.808 -5.047 1.00 95.69 88 ILE A CA 1
ATOM 661 C C . ILE A 1 88 ? -5.577 2.406 -6.270 1.00 95.69 88 ILE A C 1
ATOM 663 O O . ILE A 1 88 ? -5.176 1.250 -6.399 1.00 95.69 88 ILE A O 1
ATOM 667 N N . THR A 1 89 ? -5.328 3.365 -7.153 1.00 95.62 89 THR A N 1
ATOM 668 C CA . THR A 1 89 ? -4.517 3.167 -8.353 1.00 95.62 89 THR A CA 1
ATOM 669 C C . THR A 1 89 ? -3.374 4.163 -8.348 1.00 95.62 89 THR A C 1
ATOM 671 O O . THR A 1 89 ? -3.570 5.340 -8.049 1.00 95.62 89 THR A O 1
ATOM 674 N N . GLN A 1 90 ? -2.187 3.690 -8.700 1.00 94.12 90 GLN A N 1
ATOM 675 C CA . GLN A 1 90 ? -1.007 4.514 -8.871 1.00 94.12 90 GLN A CA 1
ATOM 676 C C . GLN A 1 90 ? -0.247 4.071 -10.117 1.00 94.12 90 GLN A C 1
ATOM 678 O O . GLN A 1 90 ? -0.218 2.887 -10.436 1.00 94.12 90 GLN A O 1
ATOM 683 N N . ALA A 1 91 ? 0.354 5.016 -10.824 1.00 92.31 91 ALA A N 1
ATOM 684 C CA . ALA A 1 91 ? 1.168 4.751 -12.000 1.00 92.31 91 ALA A CA 1
ATOM 685 C C . ALA A 1 91 ? 2.431 5.610 -11.954 1.00 92.31 91 ALA A C 1
ATOM 687 O O . ALA A 1 91 ? 2.451 6.641 -11.270 1.00 92.31 91 ALA A O 1
ATOM 688 N N . GLY A 1 92 ? 3.457 5.174 -12.676 1.00 86.94 92 GLY A N 1
ATOM 689 C CA . GLY A 1 92 ? 4.731 5.867 -12.815 1.00 86.94 92 GLY A CA 1
ATOM 690 C C . GLY A 1 92 ? 5.448 5.484 -14.093 1.00 86.94 92 GLY A C 1
ATOM 691 O O . GLY A 1 92 ? 5.003 4.522 -14.768 1.00 86.94 92 GLY A O 1
#

Radius of gyration: 13.43 Å; chains: 1; bounding box: 37×26×34 Å

Secondary structure (DSSP, 8-state):
---S-SEEEEEEE-TTSEEEEEEEE-BSS-EEEEEEEEEESSS-EEEEEEEEEPBT--EEEEEEEEESSS--EEEEEEEETTTEEEEEEEE-